Protein AF-A0A3D2NG82-F1 (afdb_monomer_lite)

Foldseek 3Di:
DPPPPPDPPDPVNVVVVVVVVVVVVVVVVVVLLVVLVVLVVLLVQLVVLQVVLVPDPPSVVSSVVSLLVSLVVVCVVVVHDSVVSSVSSVVSNCCVPVPVVVSD

pLDDT: mean 92.65, std 11.49, range [39.66, 98.69]

Structure (mmCIF, N/CA/C/O backbone):
data_AF-A0A3D2NG82-F1
#
_entry.id   AF-A0A3D2NG82-F1
#
loop_
_atom_site.group_PDB
_atom_site.id
_atom_site.type_symbol
_atom_site.label_atom_id
_atom_site.label_alt_id
_atom_site.label_comp_id
_atom_site.label_asym_id
_atom_site.label_entity_id
_atom_site.label_seq_id
_atom_site.pdbx_PDB_ins_code
_atom_site.Cartn_x
_atom_site.Cartn_y
_atom_site.Cartn_z
_atom_site.occupancy
_atom_site.B_iso_or_equiv
_atom_site.auth_seq_id
_atom_site.auth_comp_id
_atom_site.auth_asym_id
_atom_site.auth_atom_id
_atom_site.pdbx_PDB_model_num
ATOM 1 N N . MET A 1 1 ? 44.265 -6.664 -28.138 1.00 39.66 1 MET A N 1
ATOM 2 C CA . MET A 1 1 ? 42.854 -7.108 -28.146 1.00 39.66 1 MET A CA 1
ATOM 3 C C . MET A 1 1 ? 42.069 -6.206 -27.211 1.00 39.66 1 MET A C 1
ATOM 5 O O . MET A 1 1 ? 41.698 -6.600 -26.115 1.00 39.66 1 MET A O 1
ATOM 9 N N . THR A 1 2 ? 41.936 -4.943 -27.603 1.00 40.44 2 THR A N 1
ATOM 10 C CA . THR A 1 2 ? 41.222 -3.915 -26.847 1.00 40.44 2 THR A CA 1
ATOM 11 C C . THR A 1 2 ? 39.745 -4.276 -26.862 1.00 40.44 2 THR A C 1
ATOM 13 O O . THR A 1 2 ? 39.170 -4.420 -27.937 1.00 40.44 2 THR A O 1
ATOM 16 N N . SER A 1 3 ? 39.177 -4.496 -25.675 1.00 50.91 3 SER A N 1
ATOM 17 C CA . SER A 1 3 ? 37.749 -4.737 -25.483 1.00 50.91 3 SER A CA 1
ATOM 18 C C . SER A 1 3 ? 36.964 -3.701 -26.282 1.00 50.91 3 SER A C 1
ATOM 20 O O . SER A 1 3 ? 37.182 -2.501 -26.100 1.00 50.91 3 SER A O 1
ATOM 22 N N . THR A 1 4 ? 36.100 -4.166 -27.183 1.00 53.22 4 THR A N 1
ATOM 23 C CA . THR A 1 4 ? 35.077 -3.366 -27.859 1.00 53.22 4 THR A CA 1
ATOM 24 C C . THR A 1 4 ? 34.077 -2.910 -26.799 1.00 53.22 4 THR A C 1
ATOM 26 O O . THR A 1 4 ? 32.960 -3.405 -26.717 1.00 53.22 4 THR A O 1
ATOM 29 N N . ALA A 1 5 ? 34.517 -2.017 -25.916 1.00 59.00 5 ALA A N 1
ATOM 30 C CA . ALA A 1 5 ? 33.637 -1.287 -25.034 1.00 59.00 5 ALA A CA 1
ATOM 31 C C . ALA A 1 5 ? 32.651 -0.556 -25.944 1.00 59.00 5 ALA A C 1
ATOM 33 O O . ALA A 1 5 ? 33.069 0.172 -26.849 1.00 59.00 5 ALA A O 1
ATOM 34 N N . GLU A 1 6 ? 31.366 -0.843 -25.752 1.00 64.44 6 GLU A N 1
ATOM 35 C CA . GLU A 1 6 ? 30.247 -0.259 -26.483 1.00 64.44 6 GLU A CA 1
ATOM 36 C C . GLU A 1 6 ? 30.437 1.254 -26.568 1.00 64.44 6 GLU A C 1
ATOM 38 O O . GLU A 1 6 ? 30.242 1.987 -25.599 1.00 64.44 6 GLU A O 1
ATOM 43 N N . THR A 1 7 ? 30.906 1.726 -27.722 1.00 80.31 7 THR A N 1
ATOM 44 C CA . THR A 1 7 ? 31.141 3.150 -27.928 1.00 80.31 7 THR A CA 1
ATOM 45 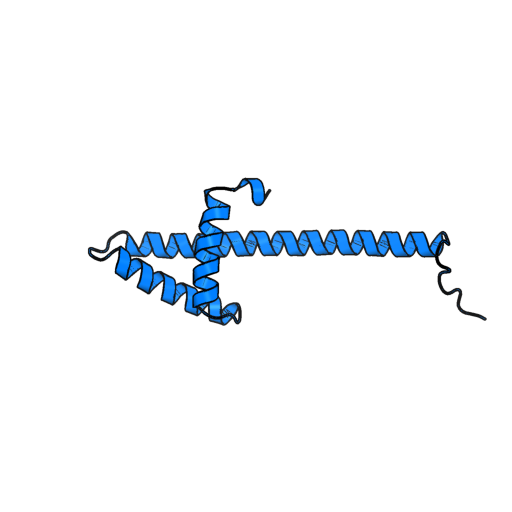C C . THR A 1 7 ? 29.778 3.836 -27.865 1.00 80.31 7 THR A C 1
ATOM 47 O O . THR A 1 7 ? 28.872 3.400 -28.588 1.00 80.31 7 THR A O 1
ATOM 50 N N . PRO A 1 8 ? 29.590 4.868 -27.022 1.00 82.19 8 PRO A N 1
ATOM 51 C CA . PRO A 1 8 ? 28.324 5.585 -26.950 1.00 82.19 8 PRO A CA 1
ATOM 52 C C . PRO A 1 8 ? 27.891 6.060 -28.342 1.00 82.19 8 PRO A C 1
ATOM 54 O O . PRO A 1 8 ? 28.691 6.641 -29.073 1.00 82.19 8 PRO A O 1
ATOM 57 N N . GLY A 1 9 ? 26.643 5.780 -28.720 1.00 85.19 9 GLY A N 1
ATOM 58 C CA . GLY A 1 9 ? 26.106 6.105 -30.048 1.00 85.19 9 GLY A CA 1
ATOM 59 C C . GLY A 1 9 ? 26.338 5.051 -31.141 1.00 85.19 9 GLY A C 1
ATOM 60 O O . GLY A 1 9 ? 25.875 5.235 -32.260 1.00 85.19 9 GLY A O 1
ATOM 61 N N . SER A 1 10 ? 27.038 3.950 -30.850 1.00 92.62 10 SER A N 1
ATOM 62 C CA . SER A 1 10 ? 27.117 2.805 -31.771 1.00 92.62 10 SER A CA 1
ATOM 63 C C . SER A 1 10 ? 25.824 1.981 -31.774 1.00 92.62 10 SER A C 1
ATOM 65 O O . SER A 1 10 ? 25.106 1.939 -30.775 1.00 92.62 10 SER A O 1
ATOM 67 N N . ASP A 1 11 ? 25.556 1.252 -32.859 1.00 92.38 11 ASP A N 1
ATOM 68 C CA . ASP A 1 11 ? 24.395 0.350 -32.947 1.00 92.38 11 ASP A CA 1
ATOM 69 C C . ASP A 1 11 ? 24.392 -0.707 -31.833 1.00 92.38 11 ASP A C 1
ATOM 71 O O . ASP A 1 11 ? 23.345 -1.006 -31.263 1.00 92.38 11 ASP A O 1
ATOM 75 N N . ALA A 1 12 ? 25.570 -1.230 -31.468 1.00 91.38 12 ALA A N 1
ATOM 76 C CA . ALA A 1 12 ? 25.722 -2.173 -30.361 1.00 91.38 12 ALA A CA 1
ATOM 77 C C . ALA A 1 12 ? 25.332 -1.538 -29.015 1.00 91.38 12 ALA A C 1
ATOM 79 O O . ALA A 1 12 ? 24.556 -2.123 -28.264 1.00 91.38 12 ALA A O 1
ATOM 80 N N . PHE A 1 13 ? 25.793 -0.310 -28.750 1.00 94.81 13 PHE A N 1
ATOM 81 C CA . PHE A 1 13 ? 25.380 0.454 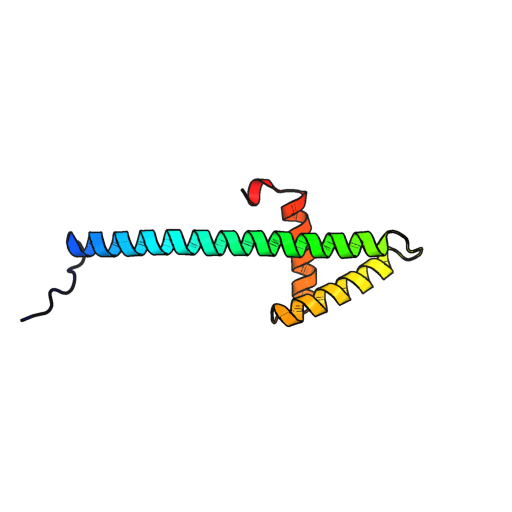-27.571 1.00 94.81 13 PHE A CA 1
ATOM 82 C C . PHE A 1 13 ? 23.863 0.694 -27.552 1.00 94.81 13 PHE A C 1
ATOM 84 O O . PHE A 1 13 ? 23.218 0.506 -26.523 1.00 94.81 13 PHE A O 1
ATOM 91 N N . HIS A 1 14 ? 23.271 1.082 -28.686 1.00 94.81 14 HIS A N 1
ATOM 92 C CA . HIS A 1 14 ? 21.830 1.312 -28.784 1.00 94.81 14 HIS A CA 1
ATOM 93 C C . HIS A 1 14 ? 21.014 0.032 -28.577 1.00 94.81 14 HIS A C 1
ATOM 95 O O . HIS A 1 14 ? 19.987 0.081 -27.900 1.00 94.81 14 HIS A O 1
ATOM 101 N N . ALA A 1 15 ? 21.477 -1.109 -29.092 1.00 95.31 15 ALA A N 1
ATOM 102 C CA . ALA A 1 15 ? 20.847 -2.405 -28.860 1.00 95.31 15 ALA A CA 1
ATOM 103 C C . ALA A 1 15 ? 20.892 -2.800 -27.373 1.00 95.31 15 ALA A C 1
ATOM 105 O O . ALA A 1 15 ? 19.867 -3.188 -26.807 1.00 95.31 15 ALA A O 1
ATOM 106 N N . SER A 1 16 ? 22.043 -2.629 -26.719 1.00 96.44 16 SER A N 1
ATOM 107 C CA . SER A 1 16 ? 22.197 -2.887 -25.283 1.00 96.44 16 SER A CA 1
ATOM 108 C C . SER A 1 16 ? 21.333 -1.952 -24.435 1.00 96.44 16 SER A C 1
ATOM 110 O O . SER A 1 16 ? 20.623 -2.407 -23.534 1.00 96.44 16 SER A O 1
ATOM 112 N N . LEU A 1 17 ? 21.297 -0.657 -24.767 1.00 96.38 17 LEU A N 1
ATOM 113 C CA . LEU A 1 17 ? 20.425 0.314 -24.107 1.00 96.38 17 LEU A CA 1
ATOM 114 C C . LEU A 1 17 ? 18.942 -0.038 -24.285 1.00 96.38 17 LEU A C 1
ATOM 116 O O . LEU A 1 17 ? 18.193 0.009 -23.312 1.00 96.38 17 LEU A O 1
ATOM 120 N N . ALA A 1 18 ? 18.512 -0.433 -25.485 1.00 97.50 18 ALA A N 1
ATOM 121 C CA . ALA A 1 18 ? 17.134 -0.854 -25.733 1.00 97.50 18 ALA A CA 1
ATOM 122 C C . ALA A 1 18 ? 16.752 -2.084 -24.891 1.00 97.50 18 ALA A C 1
ATOM 124 O O . ALA A 1 18 ? 15.663 -2.125 -24.316 1.00 97.50 18 ALA A O 1
ATOM 125 N N . GLY A 1 19 ? 17.662 -3.054 -24.750 1.00 98.06 19 GLY A N 1
ATOM 126 C CA . GLY A 1 19 ? 17.469 -4.210 -23.870 1.00 98.06 19 GLY A CA 1
ATOM 127 C C . GLY A 1 19 ? 17.320 -3.824 -22.392 1.00 98.06 19 GLY A C 1
ATOM 128 O O . GLY A 1 19 ? 16.449 -4.356 -21.696 1.00 98.06 19 GLY A O 1
ATOM 129 N N . LEU A 1 20 ? 18.118 -2.861 -21.915 1.00 98.44 20 LEU A N 1
ATOM 130 C CA . LEU A 1 20 ?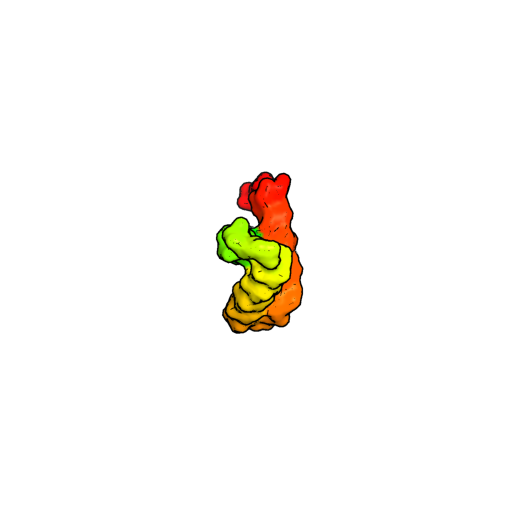 17.998 -2.319 -20.558 1.00 98.44 20 LEU A CA 1
ATOM 131 C C . LEU A 1 20 ? 16.671 -1.583 -20.354 1.00 98.44 20 LEU A C 1
ATOM 133 O O . LEU A 1 20 ? 15.980 -1.861 -19.377 1.00 98.44 20 LEU A O 1
ATOM 137 N N . VAL A 1 21 ? 16.285 -0.700 -21.280 1.00 98.50 21 VAL A N 1
ATOM 138 C CA . VAL A 1 21 ? 15.005 0.028 -21.226 1.00 98.50 21 VAL A CA 1
ATOM 139 C C . VAL A 1 21 ? 13.839 -0.954 -21.161 1.00 98.50 21 VAL A C 1
ATOM 141 O O . VAL A 1 21 ? 13.019 -0.862 -20.252 1.00 98.50 21 VAL A O 1
ATOM 144 N N . HIS A 1 22 ? 13.814 -1.958 -22.040 1.00 98.50 22 HIS A N 1
ATOM 145 C CA . HIS A 1 22 ? 12.779 -2.991 -22.026 1.00 98.50 22 HIS A CA 1
ATOM 146 C C . HIS A 1 22 ? 12.721 -3.752 -20.689 1.00 98.50 22 HIS A C 1
ATOM 148 O O . HIS A 1 22 ? 11.643 -4.035 -20.157 1.00 98.50 22 HIS A O 1
ATOM 154 N N . SER A 1 23 ? 13.886 -4.064 -20.118 1.00 98.50 23 SER A N 1
ATOM 155 C CA . SER A 1 23 ? 13.983 -4.753 -18.828 1.00 98.50 23 SER A CA 1
ATOM 156 C C . SER A 1 23 ? 13.462 -3.890 -17.675 1.00 98.50 23 SER A C 1
ATOM 158 O O . SER A 1 23 ? 12.733 -4.396 -16.817 1.00 98.50 23 SER A O 1
ATOM 160 N N . VAL A 1 24 ? 13.788 -2.592 -17.672 1.00 98.69 24 VAL A N 1
ATOM 161 C CA . VAL A 1 24 ? 13.290 -1.616 -16.691 1.00 98.69 24 VAL A CA 1
ATOM 162 C C . VAL A 1 24 ? 11.778 -1.464 -16.815 1.00 98.69 24 VAL A C 1
ATOM 164 O O . VAL A 1 24 ? 11.087 -1.620 -15.815 1.00 98.69 24 VAL A O 1
ATOM 167 N N . GLU A 1 25 ? 11.236 -1.283 -18.020 1.00 98.56 25 GLU A N 1
ATOM 168 C CA . GLU A 1 25 ? 9.784 -1.223 -18.238 1.00 98.56 25 GLU A CA 1
ATOM 169 C C . GLU A 1 25 ? 9.065 -2.466 -17.693 1.00 98.56 25 GLU A C 1
ATOM 171 O O . GLU A 1 25 ? 8.028 -2.367 -17.035 1.00 98.56 25 GLU A O 1
ATOM 176 N N . GLY A 1 26 ? 9.616 -3.658 -17.943 1.00 98.38 26 GLY A N 1
ATOM 177 C CA . GLY A 1 26 ? 9.083 -4.902 -17.394 1.00 98.38 26 GLY A CA 1
ATOM 178 C C . GLY A 1 26 ? 9.166 -4.969 -15.867 1.00 98.38 26 GLY A C 1
ATOM 179 O O . GLY A 1 26 ? 8.256 -5.502 -15.231 1.00 98.38 26 GLY A O 1
ATOM 180 N N . SER A 1 27 ? 10.237 -4.436 -15.276 1.00 98.56 27 SER A N 1
ATOM 181 C CA . SER A 1 27 ? 10.406 -4.345 -13.824 1.00 98.56 27 SER A CA 1
ATOM 182 C C . SER A 1 27 ? 9.392 -3.398 -13.191 1.00 98.56 27 SER A C 1
ATOM 184 O O . SER A 1 27 ? 8.684 -3.805 -12.270 1.00 98.56 27 SER A O 1
ATOM 186 N N . GLU A 1 28 ? 9.248 -2.189 -13.730 1.00 98.19 28 GLU A N 1
ATOM 187 C CA . GLU A 1 28 ? 8.307 -1.183 -13.232 1.00 98.19 28 GLU A CA 1
ATOM 188 C C . GLU A 1 28 ? 6.859 -1.674 -13.314 1.00 98.19 28 GLU A C 1
ATOM 190 O O . GLU A 1 28 ? 6.102 -1.512 -12.360 1.00 98.19 28 GLU A O 1
ATOM 195 N N . ARG A 1 29 ? 6.478 -2.393 -14.383 1.00 97.94 29 ARG A N 1
ATOM 196 C CA . ARG A 1 29 ? 5.150 -3.030 -14.464 1.00 97.94 29 ARG A CA 1
ATOM 197 C C . ARG A 1 29 ? 4.897 -4.028 -13.330 1.00 97.94 29 ARG A C 1
ATOM 199 O O . ARG A 1 29 ? 3.793 -4.071 -12.792 1.00 97.94 29 ARG A O 1
ATOM 206 N N . ARG A 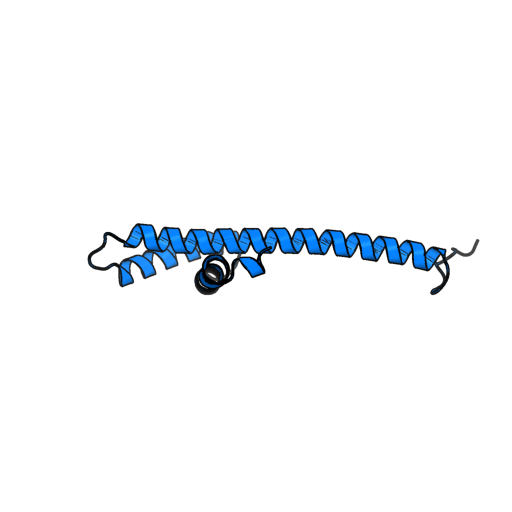1 30 ? 5.899 -4.828 -12.945 1.00 98.31 30 ARG A N 1
ATOM 207 C CA . ARG A 1 30 ? 5.769 -5.774 -11.819 1.00 98.31 30 ARG A CA 1
ATOM 208 C C . ARG A 1 30 ? 5.689 -5.054 -10.475 1.00 98.31 30 ARG A C 1
ATOM 210 O O . ARG A 1 30 ? 4.898 -5.456 -9.627 1.00 98.31 30 ARG A O 1
ATOM 217 N N . VAL A 1 31 ? 6.477 -3.994 -10.292 1.00 98.19 31 VAL A N 1
ATOM 218 C CA . VAL A 1 31 ? 6.425 -3.155 -9.086 1.00 98.19 31 VAL A CA 1
ATOM 219 C C . VAL A 1 31 ? 5.051 -2.500 -8.953 1.00 98.19 31 VAL A C 1
ATOM 221 O O . VAL A 1 31 ? 4.439 -2.604 -7.892 1.00 98.19 31 VAL A O 1
ATOM 224 N N . ALA A 1 32 ? 4.529 -1.907 -10.028 1.00 97.12 32 ALA A N 1
ATOM 225 C CA . ALA A 1 32 ? 3.202 -1.298 -10.046 1.00 97.12 32 ALA A CA 1
ATOM 226 C C . ALA A 1 32 ? 2.101 -2.315 -9.706 1.00 97.12 32 ALA A C 1
ATOM 228 O O . ALA A 1 32 ? 1.255 -2.045 -8.855 1.00 97.12 32 ALA A O 1
ATOM 229 N N . ALA A 1 33 ? 2.146 -3.517 -10.292 1.00 97.50 33 ALA A N 1
ATOM 230 C CA . ALA A 1 33 ? 1.192 -4.580 -9.977 1.00 97.50 33 ALA A CA 1
ATOM 231 C C . ALA A 1 33 ? 1.214 -4.961 -8.483 1.00 97.50 33 ALA A C 1
ATOM 233 O O . ALA A 1 33 ? 0.157 -5.043 -7.856 1.00 97.50 33 ALA A O 1
ATOM 234 N N . ALA A 1 34 ? 2.405 -5.120 -7.895 1.00 97.88 34 ALA A N 1
ATOM 235 C CA . ALA A 1 34 ? 2.553 -5.421 -6.471 1.00 97.88 34 ALA A CA 1
ATOM 236 C C . ALA A 1 34 ? 2.058 -4.272 -5.571 1.00 97.88 34 ALA A C 1
ATOM 238 O O . ALA A 1 34 ? 1.427 -4.509 -4.542 1.00 97.88 34 ALA A O 1
ATOM 239 N N . GLN A 1 35 ? 2.296 -3.016 -5.960 1.00 96.62 35 GLN A N 1
ATOM 240 C CA . GLN A 1 35 ? 1.790 -1.846 -5.235 1.00 96.62 35 GLN A CA 1
ATOM 241 C C . GLN A 1 35 ? 0.257 -1.764 -5.275 1.00 96.62 35 GLN A C 1
ATOM 243 O O . GLN A 1 35 ? -0.365 -1.491 -4.247 1.00 96.62 35 GLN A O 1
ATOM 248 N N . ILE A 1 36 ? -0.359 -2.046 -6.429 1.00 97.81 36 ILE A N 1
ATOM 249 C CA . ILE A 1 36 ? -1.820 -2.108 -6.581 1.00 97.81 36 ILE A CA 1
ATOM 250 C C . ILE A 1 36 ? -2.407 -3.219 -5.703 1.00 97.81 36 ILE A C 1
ATOM 252 O O . ILE A 1 36 ? -3.403 -3.003 -5.010 1.00 97.81 36 ILE A O 1
ATOM 256 N N . GLU A 1 37 ? -1.794 -4.404 -5.701 1.00 97.81 37 GLU A N 1
ATOM 257 C CA . GLU A 1 37 ? -2.203 -5.507 -4.829 1.00 97.81 37 GLU A CA 1
ATOM 258 C C . GLU A 1 37 ? -2.130 -5.107 -3.352 1.00 97.81 37 GLU A C 1
ATOM 260 O O . GLU A 1 37 ? -3.109 -5.258 -2.616 1.00 97.81 37 GLU A O 1
ATOM 265 N N . GLN A 1 38 ? -1.014 -4.513 -2.928 1.00 97.50 38 GLN A N 1
ATOM 266 C CA . GLN A 1 38 ? -0.845 -4.037 -1.560 1.00 97.50 38 GLN A CA 1
ATOM 267 C C . GLN A 1 38 ? -1.912 -3.002 -1.174 1.00 97.50 38 GLN A C 1
ATOM 269 O O . GLN A 1 38 ? -2.438 -3.045 -0.060 1.00 97.50 38 GLN A O 1
ATOM 274 N N . LEU A 1 39 ? -2.274 -2.094 -2.084 1.00 98.00 39 LEU A N 1
ATOM 275 C CA . LEU A 1 39 ? -3.338 -1.121 -1.851 1.00 98.00 39 LEU A CA 1
ATOM 276 C C . LEU A 1 39 ? -4.696 -1.806 -1.645 1.00 98.00 39 LEU A C 1
ATOM 278 O O . LEU A 1 39 ? -5.421 -1.485 -0.705 1.00 98.00 39 LEU A O 1
ATOM 282 N N . ARG A 1 40 ? -5.022 -2.810 -2.467 1.00 98.00 40 ARG A N 1
ATOM 283 C CA . ARG A 1 40 ? -6.259 -3.595 -2.322 1.00 98.00 40 ARG A CA 1
ATOM 284 C C . ARG A 1 40 ? -6.309 -4.350 -0.992 1.00 98.00 40 ARG A C 1
ATOM 286 O O . ARG A 1 40 ? -7.366 -4.373 -0.359 1.00 98.00 40 ARG A O 1
ATOM 293 N N . LEU A 1 41 ? -5.185 -4.917 -0.548 1.00 98.44 41 LEU A N 1
ATOM 294 C CA . LEU A 1 41 ? -5.067 -5.595 0.750 1.00 98.44 41 LEU A CA 1
ATOM 295 C C . LEU A 1 41 ? -5.276 -4.627 1.923 1.00 98.44 41 LEU A C 1
ATOM 297 O O . LEU A 1 41 ? -6.025 -4.932 2.849 1.00 98.44 41 LEU A O 1
ATOM 301 N N . LEU A 1 42 ? -4.676 -3.437 1.867 1.00 98.50 42 LEU A N 1
ATOM 302 C CA . LEU A 1 42 ? -4.860 -2.406 2.892 1.00 98.50 42 LEU A CA 1
ATOM 303 C C . LEU A 1 42 ? -6.311 -1.902 2.946 1.00 98.50 42 LEU A C 1
ATOM 305 O O . LEU A 1 42 ? -6.868 -1.755 4.032 1.00 98.50 42 LEU A O 1
ATOM 309 N N . ALA A 1 43 ? -6.962 -1.706 1.797 1.00 98.50 43 ALA A N 1
ATOM 310 C CA . ALA A 1 43 ? -8.383 -1.361 1.759 1.00 98.50 43 ALA A CA 1
ATOM 311 C C . ALA A 1 43 ? -9.262 -2.486 2.341 1.00 98.50 43 ALA A C 1
ATOM 313 O O . ALA A 1 43 ? -10.203 -2.220 3.091 1.00 98.50 43 ALA A O 1
ATOM 314 N N . ALA A 1 44 ? -8.937 -3.752 2.050 1.00 98.44 44 ALA A N 1
ATOM 315 C CA . ALA A 1 44 ? -9.627 -4.904 2.631 1.00 98.44 44 ALA A CA 1
ATOM 316 C C . ALA A 1 44 ? -9.489 -4.960 4.161 1.00 98.44 44 ALA A C 1
ATOM 318 O O . ALA A 1 44 ? -10.471 -5.240 4.845 1.00 98.44 44 ALA A O 1
ATOM 319 N N . ALA A 1 45 ? -8.316 -4.620 4.700 1.00 98.31 45 ALA A N 1
ATOM 320 C CA . ALA A 1 45 ? -8.092 -4.509 6.139 1.00 98.31 45 ALA A CA 1
ATOM 321 C C . ALA A 1 45 ? -8.991 -3.438 6.788 1.00 98.31 45 ALA A C 1
ATOM 323 O O . ALA A 1 45 ? -9.566 -3.666 7.852 1.00 98.31 45 ALA A O 1
ATOM 324 N N . GLY A 1 46 ? -9.177 -2.294 6.120 1.00 97.62 46 GLY A N 1
ATOM 325 C CA . GLY A 1 46 ? -10.108 -1.256 6.566 1.00 97.62 46 GLY A CA 1
ATOM 326 C C . GLY A 1 46 ? -11.569 -1.721 6.579 1.00 97.62 46 GLY A C 1
ATOM 327 O O . GLY A 1 46 ? -12.275 -1.486 7.558 1.00 97.62 46 GLY A O 1
ATOM 328 N N . ARG A 1 47 ? -12.012 -2.447 5.543 1.00 97.50 47 ARG A N 1
ATOM 329 C CA . ARG A 1 47 ? -13.364 -3.037 5.506 1.00 97.50 47 ARG A CA 1
ATOM 330 C C . ARG A 1 47 ? -13.577 -4.091 6.588 1.00 97.50 47 ARG A C 1
ATOM 332 O O . ARG A 1 47 ? -14.659 -4.145 7.163 1.00 97.50 47 ARG A O 1
ATOM 339 N N . LEU A 1 48 ? -12.554 -4.894 6.889 1.00 97.25 48 LEU A N 1
ATOM 340 C CA . LEU A 1 48 ? -12.598 -5.854 7.993 1.00 97.25 48 LEU A CA 1
ATOM 341 C C . LEU A 1 48 ? -12.788 -5.141 9.341 1.00 97.25 48 LEU A C 1
ATOM 343 O O . LEU A 1 48 ? -13.601 -5.574 10.154 1.00 97.25 48 LEU A O 1
ATOM 347 N N . ALA A 1 49 ? -12.086 -4.028 9.577 1.00 96.06 49 ALA A N 1
ATOM 348 C CA . ALA A 1 49 ? -12.279 -3.238 10.794 1.00 96.06 49 ALA A CA 1
ATOM 349 C C . ALA A 1 49 ? -13.712 -2.686 10.903 1.00 96.06 49 ALA A C 1
ATOM 351 O O . ALA A 1 49 ? -14.328 -2.744 11.968 1.00 96.06 49 ALA A O 1
ATOM 352 N N . GLU A 1 50 ? -14.257 -2.185 9.793 1.00 94.75 50 GLU A N 1
ATOM 353 C CA . GLU A 1 50 ? -15.624 -1.664 9.718 1.00 94.75 50 GLU A CA 1
ATOM 354 C C . GLU A 1 50 ? -16.679 -2.751 9.964 1.00 94.75 50 GLU A C 1
ATOM 356 O O . GLU A 1 50 ? -17.575 -2.558 10.790 1.00 94.75 50 GLU A O 1
ATOM 361 N N . SER A 1 51 ? -16.544 -3.922 9.332 1.00 95.12 51 SER A N 1
ATOM 362 C CA . SER A 1 51 ? -17.497 -5.025 9.497 1.00 95.12 51 SER A CA 1
ATOM 363 C C . SER A 1 51 ? -17.532 -5.557 10.928 1.00 95.12 51 SER A C 1
ATOM 365 O O . SER A 1 51 ? -18.604 -5.862 11.447 1.00 95.12 51 SER A O 1
ATOM 367 N N . GLN A 1 52 ? -16.375 -5.634 11.588 1.00 92.00 52 GLN A N 1
ATOM 368 C CA . GLN A 1 52 ? -16.270 -6.119 12.965 1.00 92.00 52 GLN A CA 1
ATOM 369 C C . GLN A 1 52 ? -16.874 -5.135 13.983 1.00 92.00 52 GLN A C 1
ATOM 371 O O . GLN A 1 52 ? -17.380 -5.553 15.022 1.00 92.00 52 GLN A O 1
ATOM 376 N N . ALA A 1 53 ? -16.875 -3.833 13.684 1.00 91.81 53 ALA A N 1
ATOM 377 C CA . ALA A 1 53 ? -17.419 -2.806 14.572 1.00 91.81 53 ALA A CA 1
ATOM 378 C C . ALA A 1 53 ? -18.928 -2.543 14.391 1.00 91.81 53 ALA A C 1
ATOM 380 O O . ALA A 1 53 ? -19.547 -1.919 15.259 1.00 91.81 53 ALA A O 1
ATOM 381 N N . ALA A 1 54 ? -19.530 -3.007 13.288 1.00 87.50 54 ALA A N 1
ATOM 382 C CA . ALA A 1 54 ? -20.887 -2.647 12.863 1.00 87.50 54 ALA A CA 1
ATOM 383 C C . ALA A 1 54 ? -21.999 -2.997 13.877 1.00 87.50 54 ALA A C 1
ATOM 385 O O . ALA A 1 54 ? -23.046 -2.351 13.881 1.00 87.50 54 ALA A O 1
ATOM 386 N N . GLY A 1 55 ? -21.774 -3.981 14.755 1.00 81.62 55 GLY A N 1
ATOM 387 C CA . GLY A 1 55 ? -22.740 -4.425 15.770 1.00 81.62 55 GLY A CA 1
ATOM 388 C C . GLY A 1 55 ? -22.556 -3.837 17.175 1.00 81.62 55 GLY A C 1
ATOM 389 O O . GLY A 1 55 ? -23.323 -4.177 18.072 1.00 81.62 55 GLY A O 1
ATOM 390 N N . SER A 1 56 ? -21.546 -2.990 17.407 1.00 83.56 56 SER A N 1
ATOM 391 C CA . SER A 1 56 ? -21.215 -2.510 18.757 1.00 83.56 56 SER A CA 1
ATOM 392 C C . SER A 1 56 ? -21.955 -1.209 19.118 1.00 83.56 56 SER A C 1
ATOM 394 O O . SER A 1 56 ? -21.902 -0.244 18.347 1.00 83.56 56 SER A O 1
ATOM 396 N N . PRO A 1 57 ? -22.551 -1.093 20.327 1.00 75.94 57 PRO A N 1
ATOM 397 C CA . PRO A 1 57 ? -23.067 0.177 20.856 1.00 75.94 57 PRO A CA 1
ATOM 398 C C . PRO A 1 57 ? -22.002 1.288 20.897 1.00 75.94 57 PRO A C 1
ATOM 400 O O . PRO A 1 57 ? -22.328 2.473 20.876 1.00 75.94 57 PRO A O 1
ATOM 403 N N . GLY A 1 58 ? -20.719 0.904 20.923 1.00 85.62 58 GLY A N 1
ATOM 404 C CA . GLY A 1 58 ? -19.552 1.781 20.872 1.00 85.62 58 GLY A CA 1
ATOM 405 C C . GLY A 1 58 ? -18.817 1.758 19.530 1.00 85.62 58 GLY A C 1
ATOM 406 O O . GLY A 1 58 ? -17.597 1.905 19.536 1.00 85.62 58 GLY A O 1
ATOM 407 N N . ARG A 1 59 ? -19.520 1.576 18.399 1.00 84.06 59 ARG A N 1
ATOM 408 C CA . ARG A 1 59 ? -18.946 1.332 17.056 1.00 84.06 59 ARG A CA 1
ATOM 409 C C . ARG A 1 59 ? -17.701 2.148 16.701 1.00 84.06 59 ARG A C 1
ATOM 411 O O . ARG A 1 59 ? -16.778 1.602 16.125 1.00 84.06 59 ARG A O 1
ATOM 418 N N . VAL A 1 60 ? -17.638 3.434 17.060 1.00 89.00 60 VAL A N 1
ATOM 419 C CA . VAL A 1 60 ? -16.489 4.300 16.731 1.00 89.00 60 VAL A CA 1
ATOM 420 C C . VAL A 1 60 ? -15.249 3.901 17.529 1.00 89.00 60 VAL A C 1
ATOM 422 O O . VAL A 1 60 ? -14.168 3.747 16.966 1.00 89.00 60 VAL A O 1
ATOM 425 N N . ARG A 1 61 ? -15.406 3.714 18.843 1.00 92.75 61 ARG A N 1
ATOM 426 C CA . ARG A 1 61 ? -14.311 3.292 19.722 1.00 92.75 61 ARG A CA 1
ATOM 427 C C . ARG A 1 61 ? -13.889 1.862 19.405 1.00 92.75 61 ARG A C 1
ATOM 429 O O . ARG A 1 61 ? -12.696 1.587 19.371 1.00 92.75 61 ARG A O 1
ATOM 436 N N . GLU A 1 62 ? -14.858 0.987 19.159 1.00 93.75 62 GLU A N 1
ATOM 437 C CA . GLU A 1 62 ? -14.621 -0.405 18.781 1.00 93.75 62 GLU A CA 1
ATOM 438 C C . GLU A 1 62 ? -13.850 -0.485 17.458 1.00 93.75 62 GLU A C 1
ATOM 440 O O . GLU A 1 62 ? -12.795 -1.108 17.394 1.00 93.75 62 GLU A O 1
ATOM 445 N N . HIS A 1 63 ? -14.301 0.249 16.438 1.00 93.00 63 HIS A N 1
ATOM 446 C CA . HIS A 1 63 ? -13.611 0.373 15.157 1.00 93.00 63 HIS A CA 1
ATOM 447 C C . HIS A 1 63 ? -12.168 0.862 15.324 1.00 93.00 63 HIS A C 1
ATOM 449 O O . HIS A 1 63 ? -11.259 0.265 14.758 1.00 93.00 63 HIS A O 1
ATOM 455 N N . ASP A 1 64 ? -11.925 1.915 16.113 1.00 94.50 64 ASP A N 1
ATOM 456 C CA . ASP A 1 64 ? -10.564 2.425 16.337 1.00 94.50 64 ASP A CA 1
ATOM 457 C C . ASP A 1 64 ? -9.667 1.423 17.091 1.00 94.50 64 ASP A C 1
ATOM 459 O O . ASP A 1 64 ? -8.464 1.341 16.835 1.00 94.50 64 ASP A O 1
ATOM 463 N N . MET A 1 65 ? -10.226 0.633 18.011 1.00 96.06 65 MET A N 1
ATOM 464 C CA . MET A 1 65 ? -9.488 -0.445 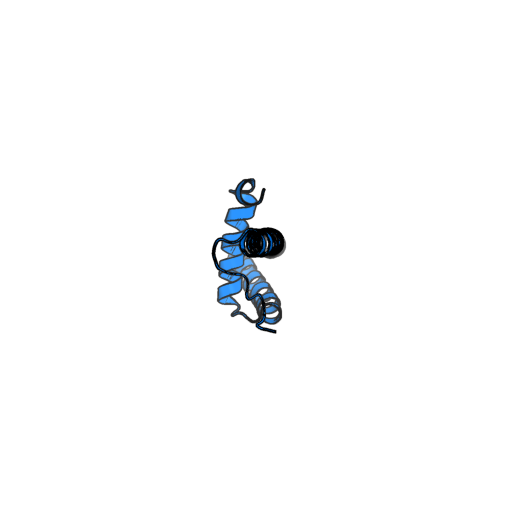18.679 1.00 96.06 65 MET A CA 1
ATOM 465 C C . MET A 1 65 ? -9.136 -1.575 17.705 1.00 96.06 65 MET A C 1
ATOM 467 O O . MET A 1 65 ? -7.974 -1.977 17.636 1.00 96.06 65 MET A O 1
ATOM 471 N N . ILE A 1 66 ? -10.108 -2.040 16.919 1.00 96.94 66 ILE A N 1
ATOM 472 C CA . ILE A 1 66 ? -9.919 -3.105 15.925 1.00 96.94 66 ILE A CA 1
ATOM 473 C C . ILE A 1 66 ? -8.920 -2.667 14.852 1.00 96.94 66 ILE A C 1
ATOM 475 O O . ILE A 1 66 ? -7.980 -3.399 14.542 1.00 96.94 66 ILE A O 1
ATOM 479 N N . LEU A 1 67 ? -9.070 -1.450 14.327 1.00 97.31 67 LEU A N 1
ATOM 480 C CA . LEU A 1 67 ? -8.185 -0.907 13.303 1.00 97.31 67 LEU A CA 1
ATOM 481 C C . LEU A 1 67 ? -6.739 -0.800 13.803 1.00 97.31 67 LEU A C 1
ATOM 483 O O . LEU A 1 67 ? -5.819 -1.126 13.057 1.00 97.31 67 LEU A O 1
ATOM 487 N N . ARG A 1 68 ? -6.521 -0.396 15.063 1.00 97.19 68 ARG A N 1
ATOM 488 C CA . ARG A 1 68 ? -5.178 -0.390 15.667 1.00 97.19 68 ARG A CA 1
ATOM 489 C C . ARG A 1 68 ? -4.582 -1.790 15.786 1.00 97.19 68 ARG A C 1
ATOM 491 O O . ARG A 1 68 ? -3.407 -1.954 15.475 1.00 97.19 68 ARG A O 1
ATOM 498 N N . SER A 1 69 ? -5.374 -2.784 16.194 1.00 97.88 69 SER A N 1
ATOM 499 C CA . SER A 1 69 ? -4.918 -4.182 16.262 1.00 97.88 69 SER A CA 1
ATOM 500 C C . SER A 1 69 ? -4.475 -4.689 14.888 1.00 97.88 69 SER A C 1
ATOM 502 O O . SER A 1 69 ? -3.355 -5.169 14.734 1.00 97.88 69 SER A O 1
ATOM 504 N N . ILE A 1 70 ? -5.316 -4.497 13.867 1.00 98.25 70 ILE A N 1
ATOM 505 C CA . ILE A 1 70 ? -5.018 -4.885 12.482 1.00 98.25 70 ILE A CA 1
ATOM 506 C C . ILE A 1 70 ? -3.768 -4.155 11.971 1.00 98.25 70 ILE A C 1
ATOM 508 O O . ILE A 1 70 ? -2.880 -4.765 11.377 1.00 98.25 70 ILE A O 1
ATOM 512 N N . ALA A 1 71 ? -3.661 -2.848 12.221 1.00 98.25 71 ALA A N 1
ATOM 513 C CA . ALA A 1 71 ? -2.512 -2.057 11.799 1.00 98.25 71 ALA A CA 1
ATOM 514 C C . ALA A 1 71 ? -1.202 -2.520 12.457 1.00 98.25 71 ALA A C 1
ATOM 516 O O . ALA A 1 71 ? -0.161 -2.504 11.801 1.00 98.25 71 ALA A O 1
ATOM 517 N N . ALA A 1 72 ? -1.243 -2.956 13.719 1.00 98.12 72 ALA A N 1
ATOM 518 C CA . ALA A 1 72 ? -0.081 -3.499 14.416 1.00 98.12 72 ALA A CA 1
ATOM 519 C C . ALA A 1 72 ? 0.373 -4.846 13.825 1.00 98.12 72 ALA A C 1
ATOM 521 O O . ALA A 1 72 ? 1.567 -5.028 13.580 1.00 98.12 72 ALA A O 1
ATOM 522 N N . GLU A 1 73 ? -0.559 -5.758 13.531 1.00 98.19 73 GLU A N 1
ATOM 523 C CA . GLU A 1 73 ? -0.248 -7.049 12.897 1.00 98.19 73 GLU A CA 1
ATOM 524 C C . GLU A 1 73 ? 0.386 -6.866 11.515 1.00 98.19 73 GLU A C 1
ATOM 526 O O . GLU A 1 73 ? 1.464 -7.396 11.229 1.00 98.19 73 GLU A O 1
ATOM 531 N N . LEU A 1 74 ? -0.240 -6.043 10.670 1.00 98.19 74 LEU A N 1
ATOM 532 C CA . LEU A 1 74 ? 0.286 -5.726 9.345 1.00 98.19 74 LEU A CA 1
ATOM 533 C C . LEU A 1 74 ? 1.615 -4.963 9.431 1.00 98.19 74 LEU A C 1
ATOM 535 O O . LEU A 1 74 ? 2.532 -5.232 8.655 1.00 98.19 74 LEU A O 1
ATOM 539 N N . GLY A 1 75 ? 1.757 -4.052 10.397 1.00 97.81 75 GLY A N 1
ATOM 540 C CA . GLY A 1 75 ? 2.990 -3.305 10.651 1.00 97.81 75 GLY A CA 1
ATOM 541 C C . GLY A 1 75 ? 4.174 -4.208 10.981 1.00 97.81 75 GLY A C 1
ATOM 542 O O . GLY A 1 75 ? 5.274 -3.977 10.474 1.00 97.81 75 GLY A O 1
ATOM 543 N N . GLY A 1 76 ? 3.939 -5.286 11.736 1.00 97.88 76 GLY A N 1
ATOM 544 C CA . GLY A 1 76 ? 4.941 -6.315 12.018 1.00 97.88 76 GLY A CA 1
ATOM 545 C C . GLY A 1 76 ? 5.463 -7.000 10.751 1.00 97.88 76 GLY A C 1
ATOM 546 O O . GLY A 1 76 ? 6.675 -7.125 10.573 1.00 97.88 76 GLY A O 1
ATOM 547 N N . VAL A 1 77 ? 4.567 -7.372 9.830 1.00 97.81 77 VAL A N 1
ATOM 548 C CA . VAL A 1 77 ? 4.936 -7.990 8.541 1.00 97.81 77 VAL A CA 1
ATOM 549 C C . VAL A 1 77 ? 5.656 -6.990 7.633 1.00 97.81 77 VAL A C 1
ATOM 551 O O . VAL A 1 77 ? 6.695 -7.294 7.045 1.00 97.81 77 VAL A O 1
ATOM 554 N N . MET A 1 78 ? 5.121 -5.773 7.540 1.00 96.88 78 MET A N 1
ATOM 555 C CA . MET A 1 78 ? 5.617 -4.719 6.655 1.00 96.88 78 MET A CA 1
ATOM 556 C C . MET A 1 78 ? 6.876 -4.016 7.183 1.00 96.88 78 MET A C 1
ATOM 558 O O . MET A 1 78 ? 7.477 -3.230 6.451 1.00 96.88 78 MET A O 1
ATOM 562 N N . ARG A 1 79 ? 7.270 -4.269 8.439 1.00 97.44 79 ARG A N 1
ATOM 563 C CA . ARG A 1 79 ? 8.358 -3.574 9.148 1.00 97.44 79 ARG A CA 1
ATOM 564 C C . ARG A 1 79 ? 8.184 -2.049 9.157 1.00 97.44 79 ARG A C 1
ATOM 566 O O . ARG A 1 79 ? 9.136 -1.300 8.950 1.00 97.44 79 ARG A O 1
ATOM 573 N N . VAL A 1 80 ? 6.960 -1.583 9.394 1.00 97.38 80 VAL A N 1
ATOM 574 C CA . VAL A 1 80 ? 6.630 -0.155 9.535 1.00 97.38 80 VAL A CA 1
ATOM 575 C C . VAL A 1 80 ? 5.776 0.069 10.778 1.00 97.38 80 VAL A C 1
ATOM 577 O O . VAL A 1 80 ? 5.084 -0.837 11.233 1.00 97.38 80 VAL A O 1
ATOM 580 N N . ALA A 1 81 ? 5.807 1.286 11.321 1.00 97.94 81 ALA A N 1
ATOM 581 C CA . ALA A 1 81 ? 4.992 1.639 12.479 1.00 97.94 81 ALA A CA 1
ATOM 582 C C . ALA A 1 81 ? 3.491 1.441 12.203 1.00 97.94 81 ALA A C 1
ATOM 584 O O . ALA A 1 81 ? 2.997 1.782 11.123 1.00 97.94 81 ALA A O 1
ATOM 585 N N . ASP A 1 82 ? 2.768 0.964 13.213 1.00 96.38 82 ASP A N 1
ATOM 586 C CA . ASP A 1 82 ? 1.315 0.770 13.215 1.00 96.38 82 ASP A CA 1
ATOM 587 C C . ASP A 1 82 ? 0.565 2.025 12.738 1.00 96.38 82 ASP A C 1
ATOM 589 O O . ASP A 1 82 ? -0.288 1.946 11.858 1.00 96.38 82 ASP A O 1
ATOM 593 N N . ARG A 1 83 ? 0.946 3.216 13.220 1.00 97.06 83 ARG A N 1
ATOM 594 C CA . ARG A 1 83 ? 0.334 4.488 12.804 1.00 97.06 83 ARG A CA 1
ATOM 595 C C . ARG A 1 83 ? 0.536 4.798 11.326 1.00 97.06 83 ARG A C 1
ATOM 597 O O . ARG A 1 83 ? -0.357 5.360 10.693 1.00 97.06 83 ARG A O 1
ATOM 604 N N . THR A 1 84 ? 1.663 4.386 10.752 1.00 98.19 84 THR A N 1
ATOM 605 C CA . THR A 1 84 ? 1.898 4.494 9.308 1.00 98.19 84 THR A CA 1
ATOM 606 C C . THR A 1 84 ? 0.988 3.541 8.541 1.00 98.19 84 THR A C 1
ATOM 608 O O . THR A 1 84 ? 0.430 3.937 7.519 1.00 98.19 84 THR A O 1
ATOM 611 N N . VAL A 1 85 ? 0.801 2.310 9.026 1.00 98.44 85 VAL A N 1
ATOM 612 C CA . VAL A 1 85 ? -0.125 1.349 8.407 1.00 98.44 85 VAL A CA 1
ATOM 613 C C . VAL A 1 85 ? -1.560 1.843 8.492 1.00 98.44 85 VAL A C 1
ATOM 615 O O . VAL A 1 85 ? -2.251 1.841 7.481 1.00 98.44 85 VAL A O 1
ATOM 618 N N . GLN A 1 86 ? -1.990 2.339 9.651 1.00 98.00 86 GLN A N 1
ATOM 619 C CA . GLN A 1 86 ? -3.335 2.874 9.837 1.00 98.00 86 GLN A CA 1
ATOM 620 C C . GLN A 1 86 ? -3.625 4.019 8.855 1.00 98.00 86 GLN A C 1
ATOM 622 O O . GLN A 1 86 ? -4.676 4.016 8.218 1.00 98.00 86 GLN A O 1
ATOM 627 N N . ARG A 1 87 ? -2.678 4.951 8.658 1.00 98.12 87 ARG A N 1
ATOM 628 C CA . ARG A 1 87 ? -2.802 6.004 7.633 1.00 98.12 87 ARG A CA 1
ATOM 629 C C . ARG A 1 87 ? -2.942 5.414 6.227 1.00 98.12 87 ARG A C 1
ATOM 631 O O . ARG A 1 87 ? -3.834 5.811 5.484 1.00 98.12 87 ARG A O 1
ATOM 638 N N . ARG A 1 88 ? -2.090 4.444 5.880 1.00 98.19 88 ARG A N 1
ATOM 639 C CA . ARG A 1 88 ? -2.120 3.776 4.570 1.00 98.19 88 ARG A CA 1
ATOM 640 C C . ARG A 1 88 ? -3.420 3.004 4.335 1.00 98.19 88 ARG A C 1
ATOM 642 O O . ARG A 1 88 ? -3.881 2.979 3.205 1.00 98.19 88 ARG A O 1
ATOM 649 N N . ILE A 1 89 ? -4.018 2.405 5.368 1.00 98.38 89 ILE A N 1
ATOM 650 C CA . ILE A 1 89 ? -5.340 1.763 5.283 1.00 98.38 89 ILE A CA 1
ATOM 651 C C . ILE A 1 89 ? -6.403 2.800 4.915 1.00 98.38 89 ILE A C 1
ATOM 653 O O . ILE A 1 89 ? -7.157 2.579 3.971 1.00 98.38 89 ILE A O 1
ATOM 657 N N . SER A 1 90 ? -6.437 3.939 5.613 1.00 96.94 90 SER A N 1
ATOM 658 C CA . SER A 1 90 ? -7.394 5.012 5.313 1.00 96.94 90 SER A CA 1
ATOM 659 C C . SER A 1 90 ? -7.241 5.536 3.881 1.00 96.94 90 SER A C 1
ATOM 661 O O . SER A 1 90 ? -8.230 5.686 3.174 1.00 96.94 90 SER A O 1
ATOM 663 N N . GLU A 1 91 ? -6.009 5.761 3.425 1.00 97.62 91 GLU A N 1
ATOM 664 C CA . GLU A 1 91 ? -5.720 6.210 2.053 1.00 97.62 91 GLU A CA 1
ATOM 665 C C . GLU A 1 91 ? -6.082 5.157 1.004 1.00 97.62 91 GLU A C 1
ATOM 667 O O . GLU A 1 91 ? -6.663 5.477 -0.031 1.00 97.62 91 GLU A O 1
ATOM 672 N N . ALA A 1 92 ? -5.778 3.890 1.283 1.00 98.06 92 ALA A N 1
ATOM 673 C CA . ALA A 1 92 ? -6.091 2.784 0.394 1.00 98.06 92 ALA A CA 1
ATOM 674 C C . ALA A 1 92 ? -7.594 2.620 0.185 1.00 98.06 92 ALA A C 1
ATOM 676 O O . ALA A 1 92 ? -8.019 2.361 -0.939 1.00 98.06 92 ALA A O 1
ATOM 677 N N . ARG A 1 93 ? -8.394 2.797 1.243 1.00 97.38 93 ARG A N 1
ATOM 678 C CA . ARG A 1 93 ? -9.853 2.800 1.131 1.00 97.38 93 ARG A CA 1
ATOM 679 C C . ARG A 1 93 ? -10.337 3.866 0.162 1.00 97.38 93 ARG A C 1
ATOM 681 O O . ARG A 1 93 ? -11.031 3.517 -0.781 1.00 97.38 93 ARG A O 1
ATOM 688 N N . VAL A 1 94 ? -9.890 5.111 0.336 1.00 97.31 94 VAL A N 1
ATOM 689 C CA . VAL A 1 94 ? -10.248 6.223 -0.560 1.00 97.31 94 VAL A CA 1
ATOM 690 C C . VAL A 1 94 ? -9.892 5.886 -2.008 1.00 97.31 94 VAL A C 1
ATOM 692 O O . VAL A 1 94 ? -10.727 5.995 -2.894 1.00 97.31 94 VAL A O 1
ATOM 695 N N . ILE A 1 95 ? -8.674 5.411 -2.276 1.00 97.56 95 ILE A N 1
ATOM 696 C CA . ILE A 1 95 ? -8.260 5.129 -3.658 1.00 97.56 95 ILE A CA 1
ATOM 697 C C . ILE A 1 95 ? -9.056 3.964 -4.265 1.00 97.56 95 ILE A C 1
ATOM 699 O O . ILE A 1 95 ? -9.512 4.059 -5.400 1.00 97.56 95 ILE A O 1
ATOM 703 N N . VAL A 1 96 ? -9.222 2.859 -3.535 1.00 97.25 96 VAL A N 1
ATOM 704 C CA . VAL A 1 96 ? -9.887 1.654 -4.057 1.00 97.25 96 VAL A CA 1
ATOM 705 C C . VAL A 1 96 ? -11.394 1.862 -4.223 1.00 97.25 96 VAL A C 1
ATOM 707 O O . VAL A 1 96 ? -11.975 1.312 -5.156 1.00 97.25 96 VAL A O 1
ATOM 710 N N . GLU A 1 97 ? -12.020 2.616 -3.320 1.00 95.25 97 GLU A N 1
ATOM 711 C CA . GLU A 1 97 ? -13.474 2.803 -3.271 1.00 95.25 97 GLU A CA 1
ATOM 712 C C . GLU A 1 97 ? -13.912 3.997 -4.135 1.00 95.25 97 GLU A C 1
ATOM 714 O O . GLU A 1 97 ? -14.866 3.863 -4.902 1.00 95.25 97 GLU A O 1
ATOM 719 N N . ASP A 1 98 ? -13.177 5.114 -4.100 1.00 97.25 98 ASP A N 1
ATOM 720 C CA . ASP A 1 98 ? -13.577 6.357 -4.776 1.00 97.25 98 ASP A CA 1
ATOM 721 C C . ASP A 1 98 ? -12.869 6.569 -6.127 1.00 97.25 98 ASP A C 1
ATOM 723 O O . ASP A 1 98 ? -13.384 7.273 -6.998 1.00 97.25 98 ASP A O 1
ATOM 727 N N . PHE A 1 99 ? -11.701 5.946 -6.342 1.00 95.50 99 PHE A N 1
ATOM 728 C CA . PHE A 1 99 ? -10.876 6.139 -7.545 1.00 95.50 99 PHE A CA 1
ATOM 729 C C . PHE A 1 99 ? -10.413 4.821 -8.199 1.00 95.50 99 PHE A C 1
ATOM 731 O O . PHE A 1 99 ? -9.228 4.670 -8.513 1.00 95.50 99 PHE A O 1
ATOM 738 N N . PRO A 1 100 ? -11.314 3.862 -8.493 1.00 90.69 100 PRO A N 1
ATOM 739 C CA . PRO A 1 100 ? -10.927 2.547 -9.015 1.00 90.69 100 PRO A CA 1
ATOM 740 C C . PRO A 1 100 ? -10.177 2.610 -10.357 1.00 90.69 100 PRO A C 1
ATOM 742 O O . PRO A 1 100 ? -9.345 1.749 -10.635 1.00 90.69 100 PRO A O 1
ATOM 745 N N . GLY A 1 101 ? -10.415 3.649 -11.169 1.00 93.12 101 GLY A N 1
ATOM 746 C CA . GLY A 1 101 ? -9.696 3.881 -12.428 1.00 93.12 101 GLY A CA 1
ATOM 747 C C . GLY A 1 101 ? -8.207 4.201 -12.256 1.00 93.12 101 GLY A C 1
ATOM 748 O O . GLY A 1 101 ? -7.448 4.047 -13.205 1.00 93.12 101 GLY A O 1
ATOM 749 N N . ALA A 1 102 ? -7.765 4.590 -11.055 1.00 90.69 102 ALA A N 1
ATOM 750 C CA . ALA A 1 102 ? -6.348 4.795 -10.752 1.00 90.69 102 ALA A CA 1
ATOM 751 C C . ALA A 1 102 ? -5.568 3.471 -10.605 1.00 90.69 102 ALA A C 1
ATOM 753 O O . ALA A 1 102 ? -4.348 3.493 -10.462 1.00 90.69 102 ALA A O 1
ATOM 754 N N . LEU A 1 103 ? -6.267 2.327 -10.607 1.00 90.06 103 LEU A N 1
ATOM 755 C CA . LEU A 1 103 ? -5.715 0.979 -10.418 1.00 90.06 103 LEU A CA 1
ATOM 756 C C . LEU A 1 103 ? -5.856 0.089 -11.664 1.00 90.06 103 LEU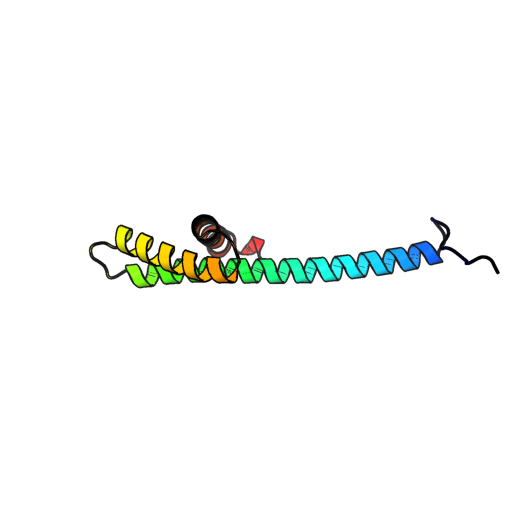 A C 1
ATOM 758 O O . LEU A 1 103 ? -5.722 -1.135 -11.544 1.00 90.06 103 LEU A O 1
ATOM 762 N N . ALA A 1 104 ? -6.216 0.692 -12.802 1.00 79.25 104 ALA A N 1
ATOM 763 C CA . ALA A 1 104 ? -6.413 0.033 -14.091 1.00 79.25 104 ALA A CA 1
ATOM 764 C C . ALA A 1 104 ? -5.098 -0.133 -14.864 1.00 79.25 104 ALA A C 1
ATOM 766 O O . ALA A 1 104 ? -4.228 0.761 -14.758 1.00 79.25 104 ALA A O 1
#

Secondary structure (DSSP, 8-state):
-------TTSHHHHHHHHHHHHHHHHHHHHHHHHHHHHHHHHHHHHHHHHHHHTT-TTHHHHHHHHHHHHHHHHHHHHTS-HHHHHHHHHHHHHHHHH-GGGG-

Sequence (104 aa):
MTSTAETPGSDAFHASLAGLVHSVEGSERRVAAAQIEQLRLLAAAGRLAESQAAGSPGRVREHDMILRSIAAELGGVMRVADRTVQRRISEARVIVEDFPGALA

Radius of gyration: 22.42 Å; chains: 1; bounding box: 66×14×54 Å